Protein AF-K1U4D0-F1 (afdb_monomer_lite)

Secondary structure (DSSP, 8-state):
---------THHHHHHHHTTT-TT--SS-EEEE-SS-HHHHHHHHHHHTTTT-EEEE-GGGGGGGG-HHHHT-TTEEEE---

Organism: NCBI:txid408170

pLDDT: mean 79.56, std 20.95, range [33.97, 97.62]

Radius of gyration: 19.74 Å; chains: 1; bounding box: 34×27×66 Å

Structure (mmCIF, N/CA/C/O backbone):
data_AF-K1U4D0-F1
#
_entry.id   AF-K1U4D0-F1
#
loop_
_atom_site.group_PDB
_atom_site.id
_atom_site.type_symbol
_atom_site.label_atom_id
_atom_site.label_alt_id
_atom_site.label_comp_id
_atom_site.label_asym_id
_atom_site.label_entity_id
_atom_site.label_seq_id
_atom_site.pdbx_PDB_ins_code
_atom_site.Cartn_x
_atom_site.Cartn_y
_atom_site.Cartn_z
_atom_site.occupancy
_atom_site.B_iso_or_equiv
_atom_site.auth_seq_id
_atom_site.auth_comp_id
_atom_site.auth_asym_id
_atom_site.auth_atom_id
_atom_site.pdbx_PDB_model_num
ATOM 1 N N . MET A 1 1 ? -23.391 8.296 55.951 1.00 45.66 1 MET A N 1
ATOM 2 C CA . MET A 1 1 ? -23.027 7.769 54.617 1.00 45.66 1 MET A CA 1
ATOM 3 C C . MET A 1 1 ? -21.849 8.582 54.101 1.00 45.66 1 MET A C 1
ATOM 5 O O . MET A 1 1 ? -22.040 9.744 53.778 1.00 45.66 1 MET A O 1
ATOM 9 N N . TYR A 1 2 ? -20.633 8.031 54.119 1.00 33.97 2 TYR A N 1
ATOM 10 C CA . TYR A 1 2 ? -19.439 8.724 53.622 1.00 33.97 2 TYR A CA 1
ATOM 11 C C . TYR A 1 2 ? -19.344 8.571 52.099 1.00 33.97 2 TYR A C 1
ATOM 13 O O . TYR A 1 2 ? -19.335 7.452 51.592 1.00 33.97 2 TYR A O 1
ATOM 21 N N . GLY A 1 3 ? -19.295 9.694 51.378 1.00 40.75 3 GLY A N 1
ATOM 22 C CA . GLY A 1 3 ? -19.027 9.732 49.941 1.00 40.75 3 GLY A CA 1
ATOM 23 C C . GLY A 1 3 ? -17.543 9.492 49.660 1.00 40.75 3 GLY A C 1
ATOM 24 O O . GLY A 1 3 ? -16.680 10.110 50.279 1.00 40.75 3 GLY A O 1
ATOM 25 N N . ALA A 1 4 ? -17.245 8.580 48.737 1.00 46.81 4 ALA A N 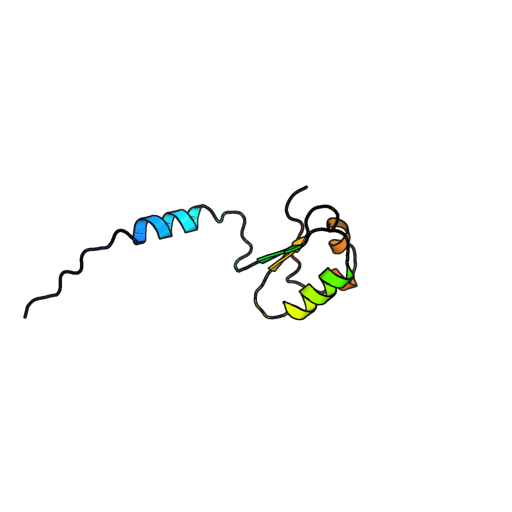1
ATOM 26 C CA . ALA A 1 4 ? -15.884 8.266 48.325 1.00 46.81 4 ALA A CA 1
ATOM 27 C C . ALA A 1 4 ? -15.280 9.423 47.507 1.00 46.81 4 ALA A C 1
ATOM 29 O O . ALA A 1 4 ? -15.618 9.622 46.340 1.00 46.81 4 ALA A O 1
ATOM 30 N N . PHE A 1 5 ? -14.358 10.172 48.113 1.00 45.81 5 PHE A N 1
ATOM 31 C CA . PHE A 1 5 ? -13.504 11.135 47.424 1.00 45.81 5 PHE A CA 1
ATOM 32 C C . PHE A 1 5 ? -12.423 10.368 46.648 1.00 45.81 5 PHE A C 1
ATOM 34 O O . PHE A 1 5 ? -11.410 9.959 47.215 1.00 45.81 5 PHE A O 1
ATOM 41 N N . ARG A 1 6 ? -12.648 10.112 45.353 1.00 57.84 6 ARG A N 1
ATOM 42 C CA . ARG A 1 6 ? -11.587 9.623 44.459 1.00 57.84 6 ARG A CA 1
ATOM 43 C C . ARG A 1 6 ? -10.752 10.820 43.987 1.00 57.84 6 ARG A C 1
ATOM 45 O O . ARG A 1 6 ? -11.328 11.724 43.379 1.00 57.84 6 ARG A O 1
ATOM 52 N N . PRO A 1 7 ? -9.430 10.859 44.236 1.00 46.56 7 PRO A N 1
ATOM 53 C CA . PRO A 1 7 ? -8.591 11.934 43.727 1.00 46.56 7 PRO A CA 1
ATOM 54 C C . PRO A 1 7 ? -8.606 11.896 42.197 1.00 46.56 7 PRO A C 1
ATOM 56 O O . PRO A 1 7 ? -8.415 10.834 41.603 1.00 46.56 7 PRO A O 1
ATOM 59 N N . ARG A 1 8 ? -8.846 13.051 41.568 1.00 53.78 8 ARG A N 1
ATOM 60 C CA . ARG A 1 8 ? -8.741 13.251 40.116 1.00 53.78 8 ARG A CA 1
ATOM 61 C C . ARG A 1 8 ? -7.291 12.953 39.711 1.00 53.78 8 ARG A C 1
ATOM 63 O O . ARG A 1 8 ? -6.385 13.712 40.045 1.00 53.78 8 ARG A O 1
ATOM 70 N N . GLN A 1 9 ? -7.065 11.785 39.115 1.00 46.97 9 GLN A N 1
ATOM 71 C CA . GLN A 1 9 ? -5.734 11.280 38.802 1.00 46.97 9 GLN A CA 1
ATOM 72 C C . GLN A 1 9 ? -5.165 11.964 37.558 1.00 46.97 9 GLN A C 1
ATOM 74 O O . GLN A 1 9 ? -5.823 12.087 36.534 1.00 46.97 9 GLN A O 1
ATOM 79 N N . HIS A 1 10 ? -3.884 12.298 37.674 1.00 50.94 10 HIS A N 1
ATOM 80 C CA . HIS A 1 10 ? -2.857 12.721 36.715 1.00 50.94 10 HIS A CA 1
ATOM 81 C C . HIS A 1 10 ? -2.883 12.117 35.281 1.00 50.94 10 HIS A C 1
ATOM 83 O O . HIS A 1 10 ? -2.080 12.513 34.440 1.00 50.94 10 HIS A O 1
ATOM 89 N N . ARG A 1 11 ? -3.792 11.182 34.972 1.00 50.72 11 ARG A N 1
ATOM 90 C CA . ARG A 1 11 ? -3.948 10.536 33.658 1.00 50.72 11 ARG A CA 1
ATOM 91 C C . ARG A 1 11 ? -4.550 11.440 32.583 1.00 50.72 11 ARG A C 1
ATOM 93 O O . ARG A 1 11 ? -4.255 11.234 31.411 1.00 50.72 11 ARG A O 1
ATOM 100 N N . ASP A 1 12 ? -5.347 12.434 32.963 1.00 54.62 12 ASP A N 1
ATOM 101 C CA . ASP A 1 12 ? -6.101 13.239 31.989 1.00 54.62 12 ASP A CA 1
ATOM 102 C C . ASP A 1 12 ? -5.203 14.211 31.199 1.00 54.62 12 ASP A C 1
ATOM 104 O O . ASP A 1 12 ? -5.494 14.553 30.054 1.00 54.62 12 ASP A O 1
ATOM 108 N N . VAL A 1 13 ? -4.070 14.612 31.788 1.00 56.44 13 VAL A N 1
ATOM 109 C CA . VAL A 1 13 ? -3.123 15.568 31.187 1.00 56.44 13 VAL A CA 1
ATOM 110 C C . VAL A 1 13 ? -2.476 14.981 29.928 1.00 56.44 13 VAL A C 1
ATOM 112 O O . VAL A 1 13 ? -2.427 15.646 28.895 1.00 56.44 13 VAL A O 1
ATOM 115 N N . TRP A 1 14 ? -2.088 13.704 29.976 1.00 51.84 14 TRP A N 1
ATOM 116 C CA . TRP A 1 14 ? -1.418 13.007 28.873 1.00 51.84 14 TRP A CA 1
ATOM 117 C C . TRP A 1 14 ? -2.351 12.645 27.716 1.00 51.84 14 TRP A C 1
ATOM 119 O O . TRP A 1 14 ? -1.914 12.592 26.568 1.00 51.84 14 TRP A O 1
ATOM 129 N N . GLN A 1 15 ? -3.639 12.426 27.998 1.00 55.25 15 GLN A N 1
ATOM 130 C CA . GLN A 1 15 ? -4.626 12.127 26.961 1.00 55.25 15 GLN A CA 1
ATOM 131 C C . GLN A 1 15 ? -4.818 13.347 26.045 1.00 55.25 15 GLN A C 1
ATOM 133 O O . GLN A 1 15 ? -4.740 13.233 24.827 1.00 55.25 15 GLN A O 1
ATOM 138 N N . SER A 1 16 ? -4.929 14.538 26.643 1.00 53.12 16 SER A N 1
ATOM 139 C CA . SER A 1 16 ? -5.182 15.784 25.911 1.00 53.12 16 SER A CA 1
ATOM 140 C C . SER A 1 16 ? -4.021 16.259 25.027 1.00 53.12 16 SER A C 1
ATOM 142 O O . SER A 1 16 ? -4.235 17.049 24.109 1.00 53.12 16 SER A O 1
ATOM 144 N N . GLU A 1 17 ? -2.791 15.814 25.302 1.00 54.38 17 GLU A N 1
ATOM 145 C CA . GLU A 1 17 ? -1.608 16.143 24.497 1.00 54.38 17 GLU A CA 1
ATOM 146 C C . GLU A 1 17 ? -1.362 15.119 23.384 1.00 54.38 17 GLU A C 1
ATOM 148 O O . GLU A 1 17 ? -0.996 15.508 22.273 1.00 54.38 17 GLU A O 1
ATOM 153 N N . ALA A 1 18 ? -1.655 13.836 23.631 1.00 57.12 18 ALA A N 1
ATOM 154 C CA . ALA A 1 18 ? -1.636 12.800 22.597 1.00 57.12 18 ALA A CA 1
ATOM 155 C C . ALA A 1 18 ? -2.626 13.108 21.457 1.00 57.12 18 ALA A C 1
ATOM 157 O O . ALA A 1 18 ? -2.326 12.849 20.288 1.00 57.12 18 ALA A O 1
ATOM 158 N N . ASP A 1 19 ? -3.758 13.732 21.791 1.00 55.59 19 ASP A N 1
ATOM 159 C CA . ASP A 1 19 ? -4.789 14.133 20.831 1.00 55.59 19 ASP A CA 1
ATOM 160 C C . ASP A 1 19 ? -4.362 15.341 19.969 1.00 55.59 19 ASP A C 1
ATOM 162 O O . ASP A 1 19 ? -4.783 15.471 18.819 1.00 55.59 19 ASP A O 1
ATOM 166 N N . LYS A 1 20 ? -3.469 16.209 20.470 1.00 55.22 20 LYS A N 1
ATOM 167 C CA . LYS A 1 20 ? -3.014 17.429 19.768 1.00 55.22 20 LYS A CA 1
ATOM 168 C C . LYS A 1 20 ? -1.883 17.182 18.763 1.00 55.22 20 LYS A C 1
ATOM 170 O O . LYS A 1 20 ? -1.673 18.002 17.874 1.00 55.22 20 LYS A O 1
ATOM 175 N N . GLY A 1 21 ? -1.179 16.053 18.863 1.00 45.78 21 GLY A N 1
ATOM 176 C CA . GLY A 1 21 ? -0.103 15.661 17.939 1.00 45.78 21 GLY A CA 1
ATOM 177 C C . GLY A 1 21 ? -0.566 14.909 16.681 1.00 45.78 21 GLY A C 1
ATOM 178 O O . GLY A 1 21 ? 0.260 14.510 15.864 1.00 45.78 21 GLY A O 1
ATOM 179 N N . ALA A 1 22 ? -1.870 14.682 16.511 1.00 51.25 22 ALA A N 1
ATOM 180 C CA . ALA A 1 22 ? -2.433 13.809 15.478 1.00 51.25 22 ALA A CA 1
ATOM 181 C C . ALA A 1 22 ? -2.800 14.519 14.156 1.00 51.25 22 ALA A C 1
ATOM 183 O O . ALA A 1 22 ? -3.604 13.999 13.386 1.00 51.25 22 ALA A O 1
ATOM 184 N N . ALA A 1 23 ? -2.205 15.676 13.851 1.00 46.72 23 ALA A N 1
ATOM 185 C CA . ALA A 1 23 ? -2.581 16.526 12.712 1.00 46.72 23 ALA A CA 1
ATOM 186 C C . ALA A 1 23 ? -2.254 15.970 11.298 1.00 46.72 23 ALA A C 1
ATOM 188 O O . ALA A 1 23 ? -2.308 16.713 10.325 1.00 46.72 23 ALA A O 1
ATOM 189 N N . TYR A 1 24 ? -1.962 14.671 11.154 1.00 47.50 24 TYR A N 1
ATOM 190 C CA . TYR A 1 24 ? -1.727 14.005 9.858 1.00 47.50 24 TYR A CA 1
ATOM 191 C C . TYR A 1 24 ? -2.353 12.605 9.765 1.00 47.50 24 TYR A C 1
ATOM 193 O O . TYR A 1 24 ? -1.857 11.744 9.040 1.00 47.50 24 TYR A O 1
ATOM 201 N N . ARG A 1 25 ? -3.404 12.314 10.536 1.00 47.12 25 ARG A N 1
ATOM 202 C CA . ARG A 1 25 ? -3.936 10.950 10.629 1.00 47.12 25 ARG A CA 1
ATOM 203 C C . ARG A 1 25 ? -5.260 10.833 9.895 1.00 47.12 25 ARG A C 1
ATOM 205 O O . ARG A 1 25 ? -6.275 11.334 10.364 1.00 47.12 25 ARG A O 1
ATOM 212 N N . GLY A 1 26 ? -5.251 10.106 8.776 1.00 55.06 26 GLY A N 1
ATOM 213 C CA . GLY A 1 26 ? -6.448 9.365 8.395 1.00 55.06 26 GLY A CA 1
ATOM 214 C C . GLY A 1 26 ? -6.925 8.606 9.631 1.00 55.06 26 GLY A C 1
ATOM 215 O O . GLY A 1 26 ? -6.117 7.971 10.308 1.00 55.06 26 GLY A O 1
ATOM 216 N N . GLU A 1 27 ? -8.191 8.780 9.989 1.00 65.56 27 GLU A N 1
ATOM 217 C CA . GLU A 1 27 ? -8.746 8.235 11.223 1.00 65.56 27 GLU A CA 1
ATOM 218 C C . GLU A 1 27 ? -8.509 6.713 11.267 1.00 65.56 27 GLU A C 1
ATOM 220 O O . GLU A 1 27 ? -8.888 5.991 10.342 1.00 65.56 27 GLU A O 1
ATOM 225 N N . GLY A 1 28 ? -7.827 6.231 12.313 1.00 79.44 28 GLY A N 1
ATOM 226 C CA . GLY A 1 28 ? -7.598 4.802 12.552 1.00 79.44 28 GLY A CA 1
ATOM 227 C C . GLY A 1 28 ? -6.153 4.295 12.389 1.00 79.44 28 GLY A C 1
ATOM 228 O O . GLY A 1 28 ? -5.232 5.052 12.072 1.00 79.44 28 GLY A O 1
ATOM 229 N N . PRO A 1 29 ? -5.930 2.997 12.672 1.00 91.06 29 PRO A N 1
ATOM 230 C CA . PRO A 1 29 ? -4.630 2.349 12.525 1.00 91.06 29 PRO A CA 1
ATOM 231 C C . PRO A 1 29 ? -4.188 2.312 11.058 1.00 91.06 29 PRO A C 1
ATOM 233 O O . PRO A 1 29 ? -5.011 2.233 10.142 1.00 91.06 29 PRO A O 1
ATOM 236 N N . PHE A 1 30 ? -2.876 2.338 10.827 1.00 93.81 30 PHE A N 1
ATOM 237 C CA . PHE A 1 30 ? -2.326 2.293 9.477 1.00 93.81 30 PHE A CA 1
ATOM 238 C C . PHE A 1 30 ? -1.021 1.498 9.380 1.00 93.81 30 PHE A C 1
ATOM 240 O O . PHE A 1 30 ? -0.334 1.276 10.376 1.00 93.81 30 PHE A O 1
ATOM 247 N N . ILE A 1 31 ? -0.695 1.085 8.156 1.00 95.19 31 ILE A N 1
ATOM 248 C CA . ILE A 1 31 ? 0.533 0.389 7.767 1.00 95.19 31 ILE A CA 1
ATOM 249 C C . ILE A 1 31 ? 1.247 1.233 6.712 1.00 95.19 31 ILE A C 1
ATOM 251 O O . ILE A 1 31 ? 0.609 1.725 5.782 1.00 95.19 31 ILE A O 1
ATOM 255 N N . ILE A 1 32 ? 2.566 1.376 6.842 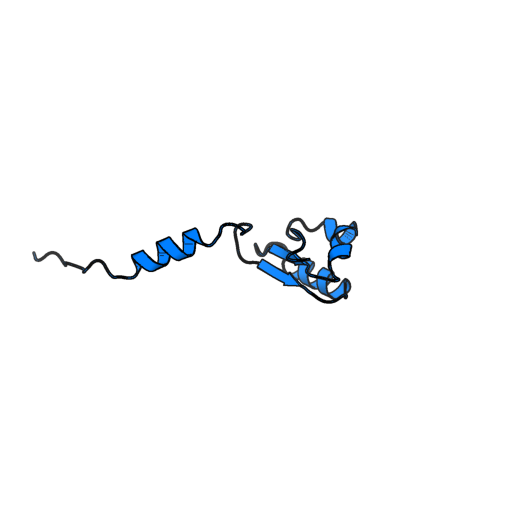1.00 95.69 32 ILE A N 1
ATOM 256 C CA . ILE A 1 32 ? 3.427 1.917 5.786 1.00 95.69 32 ILE A CA 1
ATOM 257 C C . ILE A 1 32 ? 4.200 0.750 5.173 1.00 95.69 32 ILE A C 1
ATOM 259 O O . ILE A 1 32 ? 4.864 0.011 5.898 1.00 95.69 32 ILE A O 1
ATOM 263 N N . ILE A 1 33 ? 4.118 0.594 3.854 1.00 95.81 33 ILE A N 1
ATOM 264 C CA . ILE A 1 33 ? 4.883 -0.394 3.090 1.00 95.81 33 ILE A CA 1
ATOM 265 C C . ILE A 1 33 ? 5.955 0.297 2.249 1.00 95.81 33 ILE A C 1
ATOM 267 O O . ILE A 1 33 ? 5.703 1.305 1.585 1.00 95.81 33 ILE A O 1
ATOM 271 N N . THR A 1 34 ? 7.162 -0.256 2.298 1.00 95.56 34 THR A N 1
ATOM 272 C CA . THR A 1 34 ? 8.351 0.221 1.585 1.00 95.56 34 THR A CA 1
ATOM 273 C C . THR A 1 34 ? 8.913 -0.908 0.713 1.00 95.56 34 THR A C 1
ATOM 275 O O . THR A 1 34 ? 8.428 -2.038 0.777 1.00 95.56 34 THR A O 1
ATOM 278 N N . GLY A 1 35 ? 9.929 -0.615 -0.101 1.00 94.62 35 GLY A N 1
ATOM 279 C CA . GLY A 1 35 ? 10.520 -1.575 -1.038 1.00 94.62 35 GLY A CA 1
ATOM 280 C C . GLY A 1 35 ? 9.972 -1.388 -2.449 1.00 94.62 35 GLY A C 1
ATOM 281 O O . GLY A 1 35 ? 9.674 -0.263 -2.839 1.00 94.62 35 GLY A O 1
ATOM 282 N N . HIS A 1 36 ? 9.857 -2.478 -3.207 1.00 95.94 36 HIS A N 1
ATOM 283 C CA . HIS A 1 36 ? 9.505 -2.428 -4.632 1.00 95.94 36 HIS A CA 1
ATOM 284 C C . HIS A 1 36 ? 8.575 -3.567 -5.093 1.00 95.94 36 HIS A C 1
ATOM 286 O O . HIS A 1 36 ? 8.234 -3.639 -6.274 1.00 95.94 36 HIS A O 1
ATOM 292 N N . ASP A 1 37 ? 8.183 -4.489 -4.206 1.00 96.69 37 ASP A N 1
ATOM 293 C CA . ASP A 1 37 ? 7.357 -5.638 -4.587 1.00 96.69 37 ASP A CA 1
ATOM 294 C C . ASP A 1 37 ? 5.854 -5.307 -4.529 1.00 96.69 37 ASP A C 1
ATOM 296 O O . ASP A 1 37 ? 5.258 -5.091 -3.470 1.00 96.69 37 ASP A O 1
ATOM 300 N N . LEU A 1 38 ? 5.221 -5.272 -5.704 1.00 96.12 38 LEU A N 1
ATOM 301 C CA . LEU A 1 38 ? 3.792 -4.994 -5.845 1.00 96.12 38 LEU A CA 1
ATOM 302 C C . LEU A 1 38 ? 2.905 -6.194 -5.484 1.00 96.12 38 LEU A C 1
ATOM 304 O O . LEU A 1 38 ? 1.725 -6.004 -5.177 1.00 96.12 38 LEU A O 1
ATOM 308 N N . TYR A 1 39 ? 3.433 -7.418 -5.530 1.00 96.12 39 TYR A N 1
ATOM 309 C CA . TYR A 1 39 ? 2.683 -8.612 -5.155 1.00 96.12 39 TYR A CA 1
ATOM 310 C C . TYR A 1 39 ? 2.459 -8.659 -3.643 1.00 96.12 39 TYR A C 1
ATOM 312 O O . TYR A 1 39 ? 1.333 -8.900 -3.201 1.00 96.12 39 TYR A O 1
ATOM 320 N N . ASP A 1 40 ? 3.477 -8.303 -2.862 1.00 96.81 40 ASP A N 1
ATOM 321 C CA . ASP A 1 40 ? 3.358 -8.172 -1.408 1.00 96.81 40 ASP A CA 1
ATOM 322 C C . ASP A 1 40 ? 2.342 -7.094 -1.022 1.00 96.81 40 ASP A C 1
ATOM 324 O O . ASP A 1 40 ? 1.477 -7.324 -0.172 1.00 96.81 40 ASP A O 1
ATOM 328 N N . LEU A 1 41 ? 2.366 -5.941 -1.704 1.00 97.38 41 LEU A N 1
ATOM 329 C CA . LEU A 1 41 ? 1.350 -4.904 -1.519 1.00 97.38 41 LEU A CA 1
ATOM 330 C C . LEU A 1 41 ? -0.056 -5.431 -1.826 1.00 97.38 41 LEU A C 1
ATOM 332 O O . LEU A 1 41 ? -0.986 -5.175 -1.063 1.00 97.38 41 LEU A O 1
ATOM 336 N N . LYS A 1 42 ? -0.235 -6.175 -2.920 1.00 96.94 42 LYS A N 1
ATOM 337 C CA . LYS A 1 42 ? -1.535 -6.753 -3.273 1.00 96.94 42 LYS A CA 1
ATOM 338 C C . LYS A 1 42 ? -2.043 -7.686 -2.168 1.00 96.94 42 LYS A C 1
ATOM 340 O O . LYS A 1 42 ? -3.183 -7.531 -1.731 1.00 96.94 42 LYS A O 1
ATOM 345 N N . LEU A 1 43 ? -1.211 -8.617 -1.700 1.00 97.62 43 LEU A N 1
ATOM 346 C CA . LEU A 1 43 ? -1.580 -9.549 -0.631 1.00 97.62 43 LEU A CA 1
ATOM 347 C C . LEU A 1 43 ? -1.901 -8.813 0.673 1.00 97.62 43 LEU A C 1
ATOM 349 O O . LEU A 1 43 ? -2.875 -9.146 1.350 1.00 97.62 43 LEU A O 1
ATOM 353 N N . LEU A 1 44 ? -1.130 -7.776 1.005 1.00 97.00 44 LEU A N 1
ATOM 354 C CA . LEU A 1 44 ? -1.395 -6.923 2.158 1.00 97.00 44 LEU A CA 1
ATOM 355 C C . LEU A 1 44 ? -2.760 -6.232 2.042 1.00 97.00 44 LEU A C 1
ATOM 357 O O . LEU A 1 44 ? -3.530 -6.233 3.003 1.00 97.00 44 LEU A O 1
ATOM 361 N N . LEU A 1 45 ? -3.084 -5.657 0.881 1.00 97.00 45 LEU A N 1
ATOM 362 C CA . LEU A 1 45 ? -4.363 -4.981 0.639 1.00 97.00 45 LEU A CA 1
ATOM 363 C C . LEU A 1 45 ? -5.550 -5.942 0.741 1.00 97.00 45 LEU A C 1
ATOM 365 O O . LEU A 1 45 ? -6.564 -5.589 1.342 1.00 97.00 45 LEU A O 1
ATOM 369 N N . GLU A 1 46 ? -5.412 -7.161 0.221 1.00 97.19 46 GLU A N 1
ATOM 370 C CA . GLU A 1 46 ? -6.423 -8.215 0.346 1.00 97.19 46 GLU A CA 1
ATOM 371 C C . GLU A 1 46 ? -6.640 -8.619 1.809 1.00 97.19 46 GLU A C 1
ATOM 373 O O . GLU A 1 46 ? -7.777 -8.698 2.270 1.00 97.19 46 GLU A O 1
ATOM 378 N N . GLN A 1 47 ? -5.562 -8.807 2.572 1.00 96.88 47 GLN A N 1
ATOM 379 C CA . GLN A 1 47 ? -5.640 -9.202 3.980 1.00 96.88 47 GLN A CA 1
ATOM 380 C C . GLN A 1 47 ? -6.154 -8.093 4.900 1.00 96.88 47 GLN A C 1
ATOM 382 O O . GLN A 1 47 ? -6.685 -8.388 5.971 1.00 96.88 47 GLN A O 1
ATOM 387 N N . THR A 1 48 ? -5.946 -6.828 4.542 1.00 96.25 48 THR A N 1
ATOM 388 C CA . THR A 1 48 ? -6.349 -5.660 5.347 1.00 96.25 48 THR A CA 1
ATOM 389 C C . THR A 1 48 ? -7.723 -5.120 4.977 1.00 96.25 48 THR A C 1
ATOM 391 O O . THR A 1 48 ? -8.246 -4.247 5.674 1.00 96.25 48 THR A O 1
ATOM 394 N N . LYS A 1 49 ? -8.334 -5.668 3.923 1.00 94.06 49 LYS A N 1
ATOM 395 C CA . LYS A 1 49 ? -9.686 -5.325 3.502 1.00 94.06 49 LYS A CA 1
ATOM 396 C C . LYS A 1 49 ? -10.669 -5.503 4.666 1.00 94.06 49 LYS A C 1
ATOM 398 O O . LYS A 1 49 ? -10.609 -6.488 5.397 1.00 94.06 49 LYS A O 1
ATOM 403 N N . ASP A 1 50 ? -11.535 -4.510 4.853 1.00 93.00 50 ASP A N 1
ATOM 404 C CA . ASP A 1 50 ? -12.598 -4.478 5.869 1.00 93.00 50 ASP A CA 1
ATOM 405 C C . ASP A 1 50 ? -12.124 -4.504 7.341 1.00 93.00 50 ASP A C 1
ATOM 407 O O . ASP A 1 50 ? -12.942 -4.576 8.256 1.00 93.00 50 ASP A O 1
ATOM 411 N N . LYS A 1 51 ? -10.814 -4.365 7.607 1.00 92.69 51 LYS A N 1
ATOM 412 C CA . LYS A 1 51 ? -10.254 -4.312 8.976 1.00 92.69 51 LYS A CA 1
ATOM 413 C C . LYS A 1 51 ? -10.163 -2.904 9.569 1.00 92.69 51 LYS A C 1
ATOM 415 O O . LYS A 1 51 ? -9.711 -2.751 10.700 1.00 92.69 51 LYS A O 1
ATOM 420 N N . GLY A 1 52 ? -10.539 -1.876 8.807 1.00 91.31 52 GLY A N 1
ATOM 421 C CA . GLY A 1 52 ? -10.380 -0.477 9.222 1.00 91.31 52 GLY A CA 1
ATOM 422 C C . GLY A 1 52 ? -8.914 -0.039 9.334 1.00 91.31 52 GLY A C 1
ATOM 423 O O . GLY A 1 52 ? -8.599 0.835 10.135 1.00 91.31 52 GLY A O 1
ATOM 424 N N . ILE A 1 53 ? -8.019 -0.667 8.561 1.00 92.75 53 ILE A N 1
ATOM 425 C CA . ILE A 1 53 ? -6.587 -0.349 8.517 1.00 92.75 53 ILE A CA 1
ATOM 426 C C . ILE A 1 53 ? -6.291 0.392 7.214 1.00 92.75 53 ILE A C 1
ATOM 428 O O . ILE A 1 53 ? 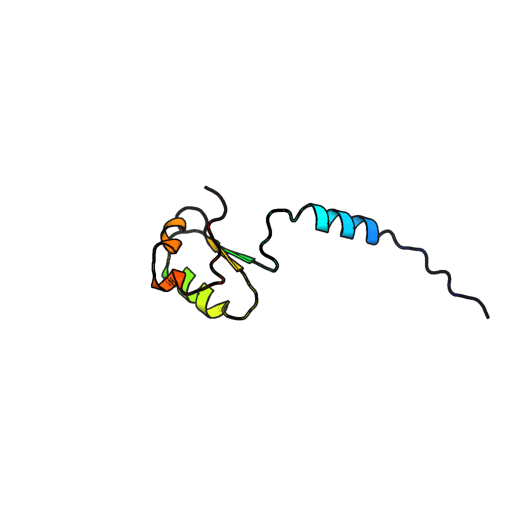-6.559 -0.129 6.132 1.00 92.75 53 ILE A O 1
ATOM 432 N N . ASN A 1 54 ? -5.709 1.585 7.312 1.00 94.31 54 ASN A N 1
ATOM 433 C CA . ASN A 1 54 ? -5.241 2.335 6.148 1.00 94.31 54 ASN A CA 1
ATOM 434 C C . ASN A 1 54 ? -3.835 1.872 5.734 1.00 94.31 54 ASN A C 1
ATOM 436 O O . ASN A 1 54 ? -2.987 1.599 6.578 1.00 94.31 54 ASN A O 1
ATOM 440 N N . VAL A 1 55 ? -3.560 1.808 4.437 1.00 95.50 55 VAL A N 1
ATOM 441 C CA . VAL A 1 55 ? -2.253 1.440 3.884 1.00 95.50 55 VAL A CA 1
ATOM 442 C C . VAL A 1 55 ? -1.667 2.640 3.147 1.00 95.50 55 VAL A C 1
ATOM 444 O O . VAL A 1 55 ? -2.344 3.287 2.345 1.00 95.50 55 VAL A O 1
ATOM 447 N N . TYR A 1 56 ? -0.400 2.930 3.421 1.00 95.69 56 TYR A N 1
ATOM 448 C CA . TYR A 1 56 ? 0.385 3.980 2.782 1.00 95.69 56 TYR A CA 1
ATOM 449 C C . TYR A 1 56 ? 1.653 3.383 2.178 1.00 95.69 56 TYR A C 1
ATOM 451 O O . TYR A 1 56 ? 2.256 2.481 2.753 1.00 95.69 56 TYR A O 1
ATOM 459 N N . THR A 1 57 ? 2.071 3.889 1.026 1.00 96.56 57 THR A N 1
ATOM 460 C CA . THR A 1 57 ? 3.359 3.540 0.410 1.00 96.56 57 THR A CA 1
ATOM 461 C C . THR A 1 57 ? 4.458 4.470 0.913 1.00 96.56 57 THR A C 1
ATOM 463 O O . THR A 1 57 ? 4.158 5.519 1.478 1.00 96.56 57 THR A O 1
ATOM 466 N N . HIS A 1 58 ? 5.722 4.121 0.697 1.00 95.62 58 HIS A N 1
ATOM 467 C CA . HIS A 1 58 ? 6.860 5.018 0.901 1.00 95.62 58 HIS A CA 1
ATOM 468 C C . HIS A 1 58 ? 7.982 4.676 -0.092 1.00 95.62 58 HIS A C 1
ATOM 470 O O . HIS A 1 58 ? 8.182 3.506 -0.434 1.00 95.62 58 HIS A O 1
ATOM 476 N N . GLY A 1 59 ? 8.743 5.688 -0.520 1.00 93.19 59 GLY A N 1
ATOM 477 C CA . GLY A 1 59 ? 9.881 5.541 -1.430 1.00 93.19 59 GLY A CA 1
ATOM 478 C C . GLY A 1 59 ? 9.487 4.950 -2.787 1.00 93.19 59 GLY A C 1
ATOM 479 O O . GLY A 1 59 ? 8.554 5.420 -3.437 1.00 93.19 59 GLY A O 1
ATOM 480 N N . GLU A 1 60 ? 10.173 3.881 -3.200 1.00 94.25 60 GLU A N 1
ATOM 481 C CA . GLU A 1 60 ? 9.987 3.227 -4.507 1.00 94.25 60 GLU A CA 1
ATOM 482 C C . GLU A 1 60 ? 8.605 2.586 -4.712 1.00 94.25 60 GLU A C 1
ATOM 484 O O . GLU A 1 60 ? 8.255 2.245 -5.838 1.00 94.25 60 GLU A O 1
ATOM 489 N N . MET A 1 61 ? 7.777 2.485 -3.668 1.00 95.44 61 MET A N 1
ATOM 490 C CA . MET A 1 61 ? 6.388 2.033 -3.789 1.00 95.44 61 MET A CA 1
ATOM 491 C C . MET A 1 61 ? 5.436 3.117 -4.329 1.00 95.44 61 MET A C 1
ATOM 493 O O . MET A 1 61 ? 4.269 2.821 -4.583 1.00 95.44 61 MET A O 1
ATOM 497 N N . LEU A 1 62 ? 5.891 4.360 -4.543 1.00 94.94 62 LEU A N 1
ATOM 498 C CA . LEU A 1 62 ? 5.080 5.453 -5.104 1.00 94.94 62 LEU A CA 1
ATOM 499 C C . LEU A 1 62 ? 4.346 5.092 -6.420 1.00 94.94 62 LEU A C 1
ATOM 501 O O . LEU A 1 62 ? 3.164 5.432 -6.543 1.00 94.94 62 LEU A O 1
ATOM 505 N N . PRO A 1 63 ? 4.953 4.375 -7.391 1.00 94.06 63 PRO A N 1
ATOM 506 C CA . PRO A 1 63 ? 4.278 3.983 -8.628 1.00 94.06 63 PRO A CA 1
ATOM 507 C C . PRO A 1 63 ? 3.073 3.058 -8.419 1.00 94.06 63 PRO A C 1
ATOM 509 O O . PRO A 1 63 ? 2.238 2.960 -9.317 1.00 94.06 63 PRO A O 1
ATOM 512 N N . ALA A 1 64 ? 2.927 2.413 -7.254 1.00 95.44 64 ALA A N 1
ATOM 513 C CA . ALA A 1 64 ? 1.798 1.531 -6.955 1.00 95.44 64 ALA A CA 1
ATOM 514 C C . ALA A 1 64 ? 0.431 2.216 -7.153 1.00 95.44 64 ALA A C 1
ATOM 516 O O . ALA A 1 64 ? -0.521 1.584 -7.612 1.00 95.44 64 ALA A O 1
ATOM 517 N N . HIS A 1 65 ? 0.344 3.525 -6.886 1.00 94.75 65 HIS A N 1
ATOM 518 C CA . HIS A 1 65 ? -0.887 4.319 -7.026 1.00 94.75 65 HIS A CA 1
ATOM 519 C C . HIS A 1 65 ? -1.325 4.545 -8.481 1.00 94.75 65 HIS A C 1
ATOM 521 O O . HIS A 1 65 ? -2.471 4.929 -8.729 1.00 94.75 65 HIS A O 1
ATOM 527 N N . ALA A 1 66 ? -0.441 4.301 -9.453 1.00 95.44 66 ALA A N 1
ATOM 528 C CA . ALA A 1 66 ? -0.758 4.406 -10.874 1.00 95.44 66 ALA A CA 1
ATOM 529 C C . ALA A 1 66 ? -1.437 3.141 -11.433 1.00 95.44 66 ALA A C 1
ATOM 531 O O . ALA A 1 66 ? -2.055 3.202 -12.496 1.00 95.44 66 ALA A O 1
ATOM 532 N N . TYR A 1 67 ? -1.364 2.003 -10.733 1.00 95.56 67 TYR A N 1
ATOM 533 C CA . TYR A 1 67 ? -1.899 0.733 -11.224 1.00 95.56 67 TYR A CA 1
ATOM 534 C C . TYR A 1 67 ? -3.405 0.600 -10.940 1.00 95.56 67 TYR A C 1
ATOM 536 O O . TYR A 1 67 ? -3.808 0.590 -9.773 1.00 95.56 67 TYR A O 1
ATOM 544 N N . PRO A 1 68 ? -4.258 0.401 -11.967 1.00 94.81 68 PRO A N 1
ATOM 545 C CA . PRO A 1 68 ? -5.709 0.301 -11.782 1.00 94.81 68 PRO A CA 1
ATOM 546 C C . PRO A 1 68 ? -6.141 -0.807 -10.81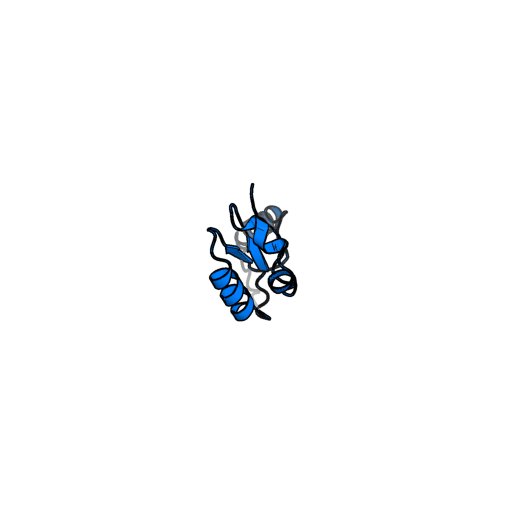1 1.00 94.81 68 PRO A C 1
ATOM 548 O O . PRO A 1 68 ? -7.056 -0.606 -10.017 1.00 94.81 68 PRO A O 1
ATOM 551 N N . LEU A 1 69 ? -5.440 -1.947 -10.829 1.00 94.38 69 LEU A N 1
ATOM 552 C CA . LEU A 1 69 ? -5.720 -3.099 -9.961 1.00 94.38 69 LEU A CA 1
ATOM 553 C C . LEU A 1 69 ? -5.440 -2.832 -8.477 1.00 94.38 69 LEU A C 1
ATOM 555 O O . LEU A 1 69 ? -6.025 -3.487 -7.622 1.00 94.38 69 LEU A O 1
ATOM 559 N N . LEU A 1 70 ? -4.543 -1.896 -8.158 1.00 94.06 70 LEU A N 1
ATOM 560 C CA . LEU A 1 70 ? -4.234 -1.511 -6.777 1.00 94.06 70 LEU A CA 1
ATOM 561 C C . LEU A 1 70 ? -5.090 -0.318 -6.335 1.00 94.06 70 LEU A C 1
ATOM 563 O O . LEU A 1 70 ? -5.502 -0.229 -5.182 1.00 94.06 70 LEU A O 1
ATOM 567 N N . LYS A 1 71 ? -5.456 0.558 -7.274 1.00 93.25 71 LYS A N 1
ATOM 568 C CA . LYS A 1 71 ? -6.323 1.716 -7.025 1.00 93.25 71 LYS A CA 1
ATOM 569 C C . LYS A 1 71 ? -7.758 1.343 -6.629 1.00 93.25 71 LYS A C 1
ATOM 571 O O . LYS A 1 71 ? -8.466 2.166 -6.059 1.00 93.25 71 LYS A O 1
ATOM 576 N N . GLN A 1 72 ? -8.189 0.109 -6.898 1.00 94.56 72 GLN A N 1
ATOM 577 C CA . GLN A 1 72 ? -9.504 -0.392 -6.480 1.00 94.56 72 GLN A CA 1
ATOM 578 C C . GLN A 1 72 ? -9.665 -0.5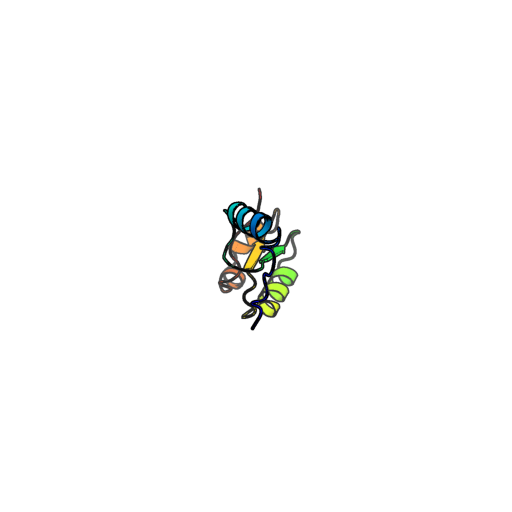02 -4.950 1.00 94.56 72 GLN A C 1
ATOM 580 O O . GLN A 1 72 ? -10.788 -0.645 -4.471 1.00 94.56 72 GLN A O 1
ATOM 585 N N . TYR A 1 73 ? -8.567 -0.470 -4.185 1.00 95.81 73 TYR A N 1
ATOM 586 C CA . TYR A 1 73 ? -8.583 -0.597 -2.730 1.00 95.81 73 TYR A CA 1
ATOM 587 C C . TYR A 1 73 ? -8.697 0.789 -2.065 1.00 95.81 73 TYR A C 1
ATOM 589 O O . TYR A 1 73 ? -7.712 1.523 -2.015 1.00 95.81 73 TYR A O 1
ATOM 597 N N . PRO A 1 74 ? -9.866 1.172 -1.511 1.00 93.81 74 PRO A N 1
ATOM 598 C CA . PRO A 1 74 ? -10.096 2.524 -0.982 1.00 93.81 74 PRO A CA 1
ATOM 599 C C . PRO A 1 74 ? -9.305 2.835 0.300 1.00 93.81 74 PRO A C 1
ATOM 601 O O . PRO A 1 74 ? -9.236 3.993 0.735 1.00 93.81 74 PRO A O 1
ATOM 604 N N . HIS A 1 75 ? -8.742 1.806 0.936 1.00 94.38 75 HIS A N 1
ATOM 605 C CA . HIS A 1 75 ? -7.866 1.919 2.098 1.00 94.38 75 HIS A CA 1
ATOM 606 C C . HIS A 1 75 ? -6.385 2.069 1.727 1.00 94.38 75 HIS A C 1
ATOM 608 O O . HIS A 1 75 ? -5.591 2.335 2.621 1.00 94.38 75 HIS A O 1
ATOM 614 N N . LEU A 1 76 ? -6.009 2.000 0.443 1.00 96.00 76 LEU A N 1
ATOM 615 C CA . LEU A 1 76 ? -4.712 2.478 -0.047 1.00 96.00 76 LEU A CA 1
ATOM 616 C C . LEU A 1 76 ? -4.781 4.006 -0.211 1.00 96.00 76 LEU A C 1
ATOM 618 O O . LEU A 1 76 ? -5.340 4.511 -1.182 1.00 96.00 76 LEU A O 1
ATOM 622 N N . LYS A 1 77 ? -4.280 4.758 0.775 1.00 92.94 77 LYS A N 1
ATOM 623 C CA . LYS A 1 77 ? -4.570 6.199 0.907 1.00 92.94 77 LYS A CA 1
ATOM 624 C C . LYS A 1 77 ? -3.604 7.120 0.172 1.00 92.94 77 LYS A C 1
ATOM 626 O O . LYS A 1 77 ? -4.028 8.164 -0.313 1.00 92.94 77 LYS A O 1
ATOM 631 N N . GLY A 1 78 ? -2.321 6.780 0.124 1.00 92.12 78 GLY A N 1
ATOM 632 C CA . GLY A 1 78 ? -1.314 7.649 -0.483 1.00 92.12 78 GLY A CA 1
ATOM 633 C C . GLY A 1 78 ? 0.113 7.217 -0.179 1.00 92.12 78 GLY A C 1
ATOM 634 O O . GLY A 1 78 ? 0.341 6.104 0.294 1.00 92.12 78 GLY A O 1
ATOM 635 N N . ASN A 1 79 ? 1.061 8.110 -0.452 1.00 92.56 79 ASN A N 1
ATOM 636 C CA . ASN A 1 79 ? 2.477 7.930 -0.145 1.00 92.56 79 ASN A CA 1
ATOM 637 C C . ASN A 1 79 ? 2.866 8.762 1.080 1.00 92.56 79 ASN A C 1
ATOM 639 O O . ASN A 1 79 ? 2.467 9.920 1.197 1.00 92.56 79 ASN A O 1
ATOM 643 N N . PHE A 1 80 ? 3.637 8.173 1.981 1.00 89.00 80 PHE A N 1
ATOM 644 C CA . PHE A 1 80 ? 4.211 8.823 3.146 1.00 89.00 80 PHE A CA 1
ATOM 645 C C . PHE A 1 80 ? 5.692 9.089 2.860 1.00 89.00 80 PHE A C 1
ATOM 647 O O . PHE A 1 80 ? 6.415 8.154 2.535 1.00 89.00 80 PHE A O 1
ATOM 654 N N . GLY A 1 81 ? 6.144 10.340 2.977 1.00 80.38 81 GLY A N 1
ATOM 655 C CA . GLY A 1 81 ? 7.529 10.733 2.667 1.00 80.38 81 GLY A CA 1
ATOM 656 C C . GLY A 1 81 ? 7.781 11.102 1.196 1.00 80.38 81 GLY A C 1
ATOM 657 O O . GLY A 1 81 ? 6.834 11.248 0.417 1.00 80.38 81 GLY A O 1
ATOM 658 N N . THR A 1 82 ? 9.065 11.284 0.858 1.00 59.84 82 THR A N 1
ATOM 659 C CA . THR A 1 82 ? 9.573 11.635 -0.483 1.00 59.84 82 THR A CA 1
ATOM 660 C C . THR A 1 82 ? 10.175 10.417 -1.167 1.00 59.84 82 THR A C 1
ATOM 662 O O . THR A 1 82 ? 10.908 9.669 -0.482 1.00 59.84 82 THR A O 1
#

Sequence (82 aa):
MYGAFRPRQHRDVWQ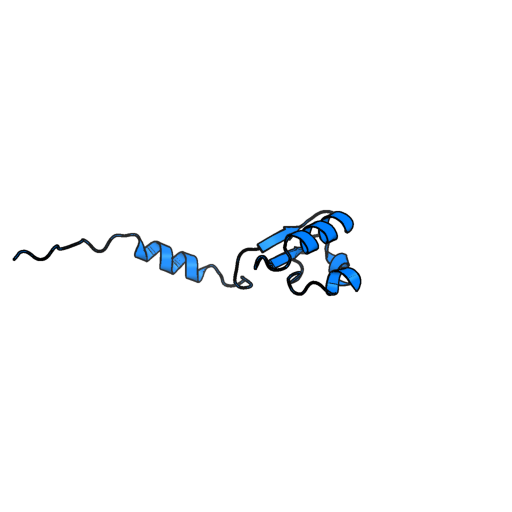SEADKGAAYRGEGPFIIITGHDLYDLKLLLEQTKDKGINVYTHGEMLPAHAYPLLKQYPHLKGNFGT

Foldseek 3Di:
DDDDDDPPDPPVVVVVVVVVPCVPDPPDAEDEDEDADLVVVVVVLVVCPPVRYAYEYEDNCQCVCVDPSSVVRPSPPYHDYD

InterPro domains:
  IPR004137 Hydroxylamine reductase/Ni-containing CO dehydrogenase [PF03063] (27-82)
  IPR004137 Hydroxylamine reductase/Ni-containing CO dehydrogenase [PTHR30109] (26-82)
  IPR011254 Prismane-like superfamily [SSF56821] (23-82)
  IPR016099 Prismane-like, alpha/beta-sandwich [G3DSA:3.40.50.2030] (21-82)